Protein AF-A0A1I5R2D1-F1 (afdb_monomer)

Organism: NCBI:txid699431

InterPro domains:
  IPR055734 Domain of unknown function DUF7310 [PF23991] (8-85)

Sequence (153 aa):
MADSDDALERRIAAVERAVDGEAATDRTDPPVDSEDLESRIADLETRVDELDAALQAVRGFLGGVSAVNESVERRADAAVAAVDRLERRLDEDGAPVPTEAHDRVTQSTGDDGGGIETDGGAGDSDGGSPIADPSSNDDADDRQLRDRLRDLQ

Foldseek 3Di:
DVVVVVVVVVVVVVVVCVCVVVVVPPDPPPPPPVVVVVVVVVVVVVVVVVVVVVVVVVVVVVVVVVVVVVVVVVVVVVVVVVVVVVVVVCCVVPDPDPPPPPDDDDDDDDDDDDDDDDDDDDDDDDDDDDDDDDDDPPPPVVVVVVVVVVVVD

Secondary structure (DSSP, 8-state):
-HHHHHHHHHHHHHHHHHHHHHTTTSS------HHHHHHHHHHHHHHHHHHHHHHHHHHHHHHHHHHHHHHHHHHHHHHHHHHHHHHHHHHHHHSPP-------------------------------PPPPP----TTTHHHHHHHHHHTT-

pLDDT: mean 76.04, std 20.58, range [37.16, 98.81]

Solvent-accessible surface area (backbone atoms only — not comparable to full-atom values): 9811 Å² total; per-residue (Å²): 112,69,70,59,53,56,52,46,51,53,50,48,55,51,47,49,51,46,48,62,57,45,67,71,75,60,86,75,72,72,78,72,54,63,66,57,53,50,50,52,47,54,52,49,52,53,51,48,54,52,48,52,52,51,50,52,50,52,53,51,50,52,52,51,51,52,53,50,49,54,55,49,50,57,50,49,55,52,48,52,56,51,48,57,53,51,50,52,51,49,52,64,75,63,53,74,77,80,73,81,73,89,75,82,85,81,92,83,91,80,85,85,85,90,88,85,89,87,83,82,92,86,81,85,88,81,90,81,81,88,79,81,81,82,79,85,73,70,78,62,59,61,53,57,56,54,55,60,58,60,79,74,114

Structure (mmCIF, N/CA/C/O backbone):
data_AF-A0A1I5R2D1-F1
#
_entry.id   AF-A0A1I5R2D1-F1
#
loop_
_atom_site.group_PDB
_atom_site.id
_atom_site.type_symbol
_atom_site.label_atom_id
_atom_site.label_alt_id
_atom_site.label_comp_id
_atom_site.label_asym_id
_atom_site.label_entity_id
_atom_site.label_seq_id
_atom_site.pdbx_PDB_ins_code
_atom_site.Cartn_x
_atom_site.Cartn_y
_atom_site.Cartn_z
_atom_site.occupancy
_atom_site.B_iso_or_equiv
_atom_site.auth_seq_id
_atom_site.auth_comp_id
_atom_site.auth_asym_id
_atom_site.auth_atom_id
_atom_site.pdbx_PDB_model_num
ATOM 1 N N . MET A 1 1 ? -31.923 -36.209 69.284 1.00 59.84 1 MET A N 1
ATOM 2 C CA . MET A 1 1 ? -32.346 -35.326 68.177 1.00 59.84 1 MET A CA 1
ATOM 3 C C . MET A 1 1 ? -31.754 -33.933 68.352 1.00 59.84 1 MET A C 1
ATOM 5 O O . MET A 1 1 ? -31.017 -33.550 67.466 1.00 59.84 1 MET A O 1
ATOM 9 N N . ALA A 1 2 ? -31.910 -33.270 69.509 1.00 64.56 2 ALA A N 1
ATOM 10 C CA . ALA A 1 2 ? -31.315 -31.947 69.776 1.00 64.56 2 ALA A CA 1
ATOM 11 C C . ALA A 1 2 ? -29.783 -31.843 69.555 1.00 64.56 2 ALA A C 1
ATOM 13 O O . ALA A 1 2 ? -29.329 -30.909 68.913 1.00 64.56 2 ALA A O 1
ATOM 14 N N . ASP A 1 3 ? -28.987 -32.836 69.979 1.00 73.75 3 ASP A N 1
ATOM 15 C CA . ASP A 1 3 ? -27.520 -32.815 69.776 1.00 73.75 3 ASP A CA 1
ATOM 16 C C . ASP A 1 3 ? -27.081 -32.832 68.299 1.00 73.75 3 ASP A C 1
ATOM 18 O O . ASP A 1 3 ? -25.999 -32.349 67.960 1.00 73.75 3 ASP A O 1
ATOM 22 N N . SER A 1 4 ? -27.894 -33.414 67.411 1.00 79.94 4 SER A N 1
ATOM 23 C CA . SER A 1 4 ? -27.600 -33.448 65.974 1.00 79.94 4 SER A CA 1
ATOM 24 C C . SER A 1 4 ? -27.925 -32.120 65.300 1.00 79.94 4 SER A C 1
ATOM 26 O O . SER A 1 4 ? -27.180 -31.719 64.407 1.00 79.94 4 SER A O 1
ATOM 28 N N . ASP A 1 5 ? -28.973 -31.433 65.757 1.00 87.06 5 ASP A N 1
ATOM 29 C CA . ASP A 1 5 ? -29.350 -30.109 65.259 1.00 87.06 5 ASP A CA 1
ATOM 30 C C . ASP A 1 5 ? -28.321 -29.059 65.700 1.00 87.06 5 ASP A C 1
ATOM 32 O O . ASP A 1 5 ? -27.788 -28.343 64.856 1.00 87.06 5 ASP A O 1
ATOM 36 N N . ASP A 1 6 ? -27.891 -29.085 66.967 1.00 89.06 6 ASP A N 1
ATOM 37 C CA . ASP A 1 6 ? -26.808 -28.225 67.470 1.00 89.06 6 ASP A CA 1
ATOM 38 C C . ASP A 1 6 ? -25.479 -28.467 66.729 1.00 89.06 6 ASP A C 1
ATOM 40 O O . ASP A 1 6 ? -24.679 -27.556 66.498 1.00 89.06 6 ASP A O 1
ATOM 44 N N . ALA A 1 7 ? -25.187 -29.721 66.366 1.00 89.44 7 ALA A N 1
ATOM 45 C CA . ALA A 1 7 ? -23.996 -30.055 65.588 1.00 89.44 7 ALA A CA 1
ATOM 46 C C . ALA A 1 7 ? -24.090 -29.567 64.135 1.00 89.44 7 ALA A C 1
ATOM 48 O O . ALA A 1 7 ? -23.068 -29.181 63.556 1.00 89.44 7 ALA A O 1
ATOM 49 N N . LEU A 1 8 ? -25.292 -29.576 63.558 1.00 89.62 8 LEU A N 1
ATOM 50 C CA . LEU A 1 8 ? -25.553 -29.067 62.219 1.00 89.62 8 LEU A CA 1
ATOM 51 C C . LEU A 1 8 ? -25.464 -27.539 62.186 1.00 89.62 8 LEU A C 1
ATOM 53 O O . LEU A 1 8 ? -24.758 -27.014 61.330 1.00 89.62 8 LEU A O 1
ATOM 57 N N . GLU A 1 9 ? -26.060 -26.840 63.151 1.00 93.75 9 GLU A N 1
ATOM 58 C CA . GLU A 1 9 ? -25.956 -25.380 63.290 1.00 93.75 9 GLU A CA 1
ATOM 59 C C . GLU A 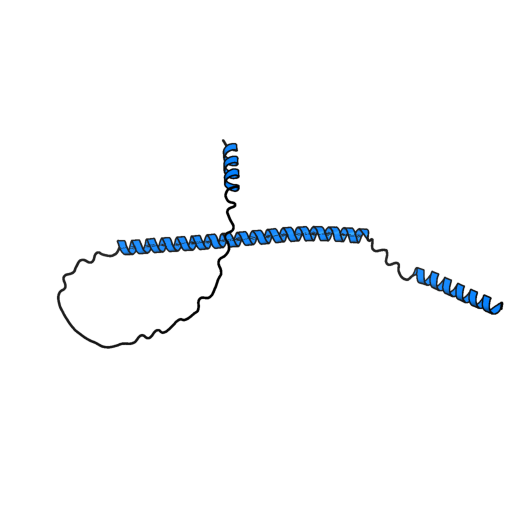1 9 ? -24.506 -24.926 63.450 1.00 93.75 9 GLU A C 1
ATOM 61 O O . GLU A 1 9 ? -24.067 -24.000 62.772 1.00 93.75 9 GLU A O 1
ATOM 66 N N . ARG A 1 10 ? -23.707 -25.637 64.256 1.00 91.12 10 ARG A N 1
ATOM 67 C CA . ARG A 1 10 ? -22.267 -25.353 64.371 1.00 91.12 10 ARG A CA 1
ATOM 68 C C . ARG A 1 10 ? -21.518 -25.543 63.053 1.00 91.12 10 ARG A C 1
ATOM 70 O O . ARG A 1 10 ? -20.601 -24.774 62.768 1.00 91.12 10 ARG A O 1
ATOM 77 N N . ARG A 1 11 ? -21.875 -26.552 62.249 1.00 92.00 11 ARG A N 1
ATOM 78 C CA . ARG A 1 11 ? -21.267 -26.752 60.921 1.00 92.00 11 ARG A CA 1
ATOM 79 C C . ARG A 1 11 ? -21.719 -25.689 59.931 1.00 92.00 11 ARG A C 1
ATOM 81 O O . ARG A 1 11 ? -20.872 -25.215 59.186 1.00 92.00 11 ARG A O 1
ATOM 88 N N . ILE A 1 12 ? -22.992 -25.304 59.935 1.00 91.88 12 ILE A N 1
ATOM 89 C CA . ILE A 1 12 ? -23.514 -24.249 59.059 1.00 91.88 12 ILE A CA 1
ATOM 90 C C . ILE A 1 12 ? -22.862 -22.914 59.414 1.00 91.88 12 ILE A C 1
ATOM 92 O O . ILE A 1 12 ? -22.286 -22.304 58.529 1.00 91.88 12 ILE A O 1
ATOM 96 N N . ALA A 1 13 ? -22.789 -22.535 60.691 1.00 90.56 13 ALA A N 1
ATOM 97 C CA . ALA A 1 13 ? -22.107 -21.309 61.116 1.00 90.56 13 ALA A CA 1
ATOM 98 C C . ALA A 1 13 ? -20.605 -21.306 60.765 1.00 90.56 13 ALA A C 1
ATOM 100 O O . ALA A 1 13 ? -20.032 -20.266 60.440 1.00 90.56 13 ALA A O 1
ATOM 101 N N . ALA A 1 14 ? -19.943 -22.468 60.818 1.00 89.81 14 ALA A N 1
ATOM 102 C CA . ALA A 1 14 ? -18.554 -22.604 60.382 1.00 89.81 14 ALA A CA 1
ATOM 103 C C . ALA A 1 14 ? -18.410 -22.482 58.856 1.00 89.81 14 ALA A C 1
ATOM 105 O O . ALA A 1 14 ? -17.443 -21.885 58.391 1.00 89.81 14 ALA A O 1
ATOM 106 N N . VAL A 1 15 ? -19.365 -23.019 58.091 1.00 86.44 15 VAL A N 1
ATOM 107 C CA . VAL A 1 15 ? -19.416 -22.894 56.629 1.00 86.44 15 VAL A CA 1
ATOM 108 C C . VAL A 1 15 ? -19.760 -21.468 56.216 1.00 86.44 15 VAL A C 1
ATOM 110 O O . VAL A 1 15 ? -19.088 -20.950 55.343 1.00 86.44 15 VAL A O 1
ATOM 113 N N . GLU A 1 16 ? -20.715 -20.800 56.855 1.00 87.62 16 GLU A N 1
ATOM 114 C CA . GLU A 1 16 ? -21.050 -19.392 56.613 1.00 87.62 16 GLU A CA 1
ATOM 115 C C . GLU A 1 16 ? -19.856 -18.495 56.921 1.00 87.62 16 GLU A C 1
ATOM 117 O O . GLU A 1 16 ? -19.486 -17.674 56.098 1.00 87.62 16 GLU A O 1
ATOM 122 N N . ARG A 1 17 ? -19.149 -18.728 58.032 1.00 81.75 17 ARG A N 1
ATOM 123 C CA . ARG A 1 17 ? -17.917 -17.989 58.339 1.00 81.75 17 ARG A CA 1
ATOM 124 C C . ARG A 1 17 ? -16.785 -18.276 57.355 1.00 81.75 17 ARG A C 1
ATOM 126 O O . ARG A 1 17 ? -15.980 -17.389 57.093 1.00 81.75 17 ARG A O 1
ATOM 133 N N . ALA A 1 18 ? -16.692 -19.506 56.854 1.00 83.94 18 ALA A N 1
ATOM 134 C CA . ALA A 1 18 ? -15.722 -19.863 55.830 1.00 83.94 18 ALA A CA 1
ATOM 135 C C . ALA A 1 18 ? -16.099 -19.242 54.481 1.00 83.94 18 ALA A C 1
ATOM 137 O O . ALA A 1 18 ? -15.228 -18.722 53.810 1.00 83.94 18 ALA A O 1
ATOM 138 N N . VAL A 1 19 ? -17.377 -19.218 54.106 1.00 80.19 19 VAL A N 1
ATOM 139 C CA . VAL A 1 19 ? -17.859 -18.612 52.860 1.00 80.19 19 VAL A CA 1
ATOM 140 C C . VAL A 1 19 ? -17.759 -17.092 52.928 1.00 80.19 19 VAL A C 1
ATOM 142 O O . VAL A 1 19 ? -17.211 -16.507 52.008 1.00 80.19 19 VAL A O 1
ATOM 145 N N . ASP A 1 20 ? -18.170 -16.452 54.020 1.00 75.81 20 ASP A N 1
ATOM 146 C CA . ASP A 1 20 ? -18.031 -15.004 54.223 1.00 75.81 20 ASP A CA 1
ATOM 147 C C . ASP A 1 20 ? -16.560 -14.580 54.389 1.00 75.81 20 ASP A C 1
ATOM 149 O O . ASP A 1 20 ? -16.185 -13.467 54.024 1.00 75.81 20 ASP A O 1
ATOM 153 N N . GLY A 1 21 ? -15.713 -15.459 54.937 1.00 62.56 21 GLY A N 1
ATOM 154 C CA . GLY A 1 21 ? -14.277 -15.229 55.110 1.00 62.56 21 GLY A CA 1
ATOM 155 C C . GLY A 1 21 ? -13.446 -15.474 53.846 1.00 62.56 21 GLY A C 1
ATOM 156 O O . GLY A 1 21 ? -12.480 -14.755 53.619 1.00 62.56 21 GLY A O 1
ATOM 157 N N . GLU A 1 22 ? -13.827 -16.449 53.017 1.00 55.84 22 GLU A N 1
ATOM 158 C CA . GLU A 1 22 ? -13.150 -16.822 51.764 1.00 55.84 22 GLU A CA 1
ATOM 159 C C . GLU A 1 22 ? -13.674 -15.993 50.577 1.00 55.84 22 GLU A C 1
ATOM 161 O O . GLU A 1 22 ? -12.889 -15.562 49.733 1.00 55.84 22 GLU A O 1
ATOM 166 N N . ALA A 1 23 ? -14.974 -15.661 50.542 1.00 53.84 23 ALA A N 1
ATOM 167 C CA . ALA A 1 23 ? -15.551 -14.762 49.534 1.00 53.84 23 ALA A CA 1
ATOM 168 C C . ALA A 1 23 ? -15.054 -13.313 49.670 1.00 53.84 23 ALA A C 1
ATOM 170 O O . ALA A 1 23 ? -15.208 -12.524 48.741 1.00 53.84 23 ALA A O 1
ATOM 171 N N . ALA A 1 24 ? -14.438 -12.960 50.803 1.00 54.84 24 ALA A N 1
ATOM 172 C CA . ALA A 1 24 ? -13.794 -11.666 50.985 1.00 54.84 24 ALA A CA 1
ATOM 173 C C . ALA A 1 24 ? -12.383 -11.595 50.369 1.00 54.84 24 ALA A C 1
ATOM 175 O O . ALA A 1 24 ? -11.872 -10.488 50.194 1.00 54.84 24 ALA A O 1
ATOM 176 N N . THR A 1 25 ? -11.735 -12.727 50.053 1.00 57.38 25 THR A N 1
ATOM 177 C CA . THR A 1 25 ? -10.307 -12.732 49.677 1.00 57.38 25 THR A CA 1
ATOM 178 C C . THR A 1 25 ? -9.931 -13.500 48.414 1.00 57.38 25 THR A C 1
ATOM 180 O O . THR A 1 25 ? -8.782 -13.377 47.996 1.00 57.38 25 THR A O 1
ATOM 183 N N . ASP A 1 26 ? -10.841 -14.220 47.755 1.00 55.88 26 ASP A N 1
ATOM 184 C CA . ASP A 1 26 ? -10.546 -14.841 46.456 1.00 55.88 26 ASP A CA 1
ATOM 185 C C . ASP A 1 26 ? -11.575 -14.430 45.393 1.00 55.88 26 ASP A C 1
ATOM 187 O O . ASP A 1 26 ? -12.768 -14.700 45.522 1.00 55.88 26 ASP A O 1
ATOM 191 N N . ARG A 1 27 ? -11.085 -13.815 44.306 1.00 53.75 27 ARG A N 1
ATOM 192 C CA . ARG A 1 27 ? -11.820 -13.464 43.070 1.00 53.75 27 ARG A CA 1
ATOM 193 C C . ARG A 1 27 ? -12.568 -12.128 43.026 1.00 53.75 27 ARG A C 1
ATOM 195 O O . ARG A 1 27 ? -13.652 -12.034 42.463 1.00 53.75 27 ARG A O 1
ATOM 202 N N . THR A 1 28 ? -11.934 -11.061 43.494 1.00 56.16 28 THR A N 1
ATOM 203 C CA . THR A 1 28 ? -12.135 -9.754 42.848 1.00 56.16 28 THR A CA 1
ATOM 204 C C . THR A 1 28 ? -10.773 -9.239 42.402 1.00 56.16 28 THR A C 1
ATOM 206 O O . THR A 1 28 ? -10.231 -8.296 42.967 1.00 56.16 28 THR A O 1
ATOM 209 N N . ASP A 1 29 ? -10.194 -9.883 41.382 1.00 58.53 29 ASP A N 1
ATOM 210 C CA . ASP A 1 29 ? -9.464 -9.062 40.410 1.00 58.53 29 ASP A CA 1
ATOM 211 C C . ASP A 1 29 ? -10.486 -7.978 40.022 1.00 58.53 29 ASP A C 1
ATOM 213 O O . ASP A 1 29 ? -11.638 -8.359 39.749 1.00 58.53 29 ASP A O 1
ATOM 217 N N . PRO A 1 30 ? -10.190 -6.668 40.164 1.00 60.38 30 PRO A N 1
ATOM 218 C CA . PRO A 1 30 ? -11.137 -5.639 39.749 1.00 60.38 30 PRO A CA 1
ATOM 219 C C . PRO A 1 30 ? -11.667 -6.043 38.374 1.00 60.38 30 PRO A C 1
ATOM 221 O O . PRO A 1 30 ? -10.859 -6.520 37.572 1.00 60.38 30 PRO A O 1
ATOM 224 N N . PRO A 1 31 ? -12.990 -5.967 38.120 1.00 64.19 31 PRO A N 1
ATOM 225 C CA . PRO A 1 31 ? -13.511 -6.310 36.807 1.00 64.19 31 PRO A CA 1
ATOM 226 C C . PRO A 1 31 ? -12.678 -5.508 35.822 1.00 64.19 31 PRO A C 1
ATOM 228 O O . PRO A 1 31 ? -12.693 -4.282 35.879 1.00 64.19 31 PRO A O 1
ATOM 231 N N . VAL A 1 32 ? -11.839 -6.192 35.038 1.00 66.81 32 VAL A N 1
ATOM 232 C CA . VAL A 1 32 ? -11.035 -5.519 34.027 1.00 66.81 32 VAL A CA 1
ATOM 233 C C . VAL A 1 32 ? -12.072 -4.808 33.186 1.00 66.81 32 VAL A C 1
ATOM 235 O O . VAL A 1 32 ? -12.960 -5.492 32.673 1.00 66.81 32 VAL A O 1
ATOM 238 N N . ASP A 1 33 ? -12.047 -3.474 33.184 1.00 83.06 33 ASP A N 1
ATOM 239 C CA . ASP A 1 33 ? -13.126 -2.676 32.616 1.00 83.06 33 ASP A CA 1
ATOM 240 C C . ASP A 1 33 ? -13.300 -3.130 31.167 1.00 83.06 33 ASP A C 1
ATOM 242 O O . ASP A 1 33 ? -12.457 -2.869 30.307 1.00 83.06 33 ASP A O 1
ATOM 246 N N . SER A 1 34 ? -14.349 -3.913 30.905 1.00 86.56 34 SER A N 1
ATOM 247 C CA . SER A 1 34 ?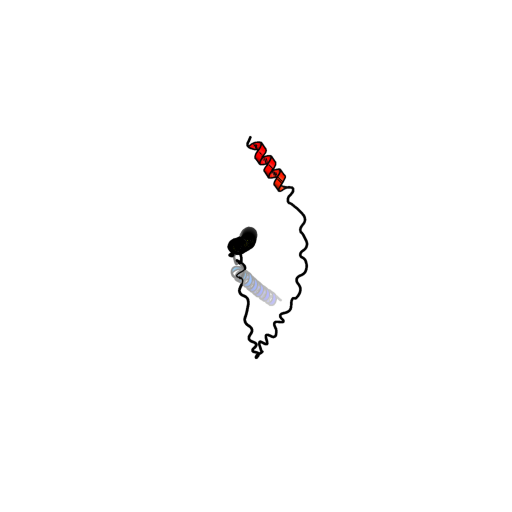 -14.549 -4.551 29.602 1.00 86.56 34 SER A CA 1
ATOM 248 C C . SER A 1 34 ? -14.673 -3.494 28.510 1.00 86.56 34 SER A C 1
ATOM 250 O O . SER A 1 34 ? -14.224 -3.706 27.392 1.00 86.56 34 SER A O 1
ATOM 252 N N . GLU A 1 35 ? -15.175 -2.320 28.889 1.00 88.56 35 GLU A N 1
ATOM 253 C CA . GLU A 1 35 ? -15.233 -1.110 28.077 1.00 88.56 35 GLU A CA 1
ATOM 254 C C . GLU A 1 35 ? -13.836 -0.556 27.721 1.00 88.56 35 GLU A C 1
ATOM 256 O O . GLU A 1 35 ? -13.626 -0.147 26.580 1.00 88.56 35 GLU A O 1
ATOM 261 N N . ASP A 1 36 ? -12.851 -0.581 28.634 1.00 91.81 36 ASP A N 1
ATOM 262 C CA . ASP A 1 36 ? -11.459 -0.183 28.332 1.00 91.81 36 ASP A CA 1
ATOM 263 C C . ASP A 1 36 ? -10.804 -1.175 27.364 1.00 91.81 36 ASP A C 1
ATOM 265 O O . ASP A 1 36 ? -10.135 -0.786 26.406 1.00 91.81 36 ASP A O 1
ATOM 269 N N . LEU A 1 37 ? -11.043 -2.472 27.570 1.00 93.69 37 LEU A N 1
ATOM 270 C CA . LEU A 1 37 ? -10.583 -3.525 26.664 1.00 93.69 37 LEU A CA 1
ATOM 271 C C . LEU A 1 37 ? -11.189 -3.385 25.266 1.00 93.69 37 LEU A C 1
ATOM 273 O O . LEU A 1 37 ? -10.449 -3.439 24.285 1.00 93.69 37 LEU A O 1
ATOM 277 N N . GLU A 1 38 ? -12.500 -3.176 25.167 1.00 94.31 38 GLU A N 1
ATOM 278 C CA . GLU A 1 38 ? -13.198 -2.954 23.897 1.00 94.31 38 GLU A CA 1
ATOM 279 C C . GLU A 1 38 ? -12.690 -1.691 23.195 1.00 94.31 38 GLU A C 1
ATOM 281 O O . GLU A 1 38 ? -12.376 -1.740 22.006 1.00 94.31 38 GLU A O 1
ATOM 286 N N . SER A 1 39 ? -12.506 -0.593 23.935 1.00 96.19 39 SER A N 1
ATOM 287 C CA . SER A 1 39 ? -11.923 0.646 23.405 1.00 96.19 39 SER A CA 1
ATOM 288 C C . SER A 1 39 ? -10.514 0.415 22.854 1.00 96.19 39 SER A C 1
ATOM 290 O O . SER A 1 39 ? -10.190 0.852 21.751 1.00 96.19 39 SER A O 1
ATOM 292 N N . ARG A 1 40 ? -9.666 -0.310 23.590 1.00 96.69 40 ARG A N 1
ATOM 293 C CA . ARG A 1 40 ? -8.299 -0.623 23.152 1.00 96.69 40 ARG A CA 1
ATOM 294 C C . ARG A 1 40 ? -8.270 -1.553 21.944 1.00 96.69 40 ARG A C 1
ATOM 296 O O . ARG A 1 40 ? -7.370 -1.422 21.118 1.00 96.69 40 ARG A O 1
ATOM 303 N N . ILE A 1 41 ? -9.209 -2.491 21.845 1.00 97.94 41 ILE A N 1
ATOM 304 C CA . ILE A 1 41 ? -9.341 -3.365 20.675 1.00 97.94 41 ILE A CA 1
ATOM 305 C C . ILE A 1 41 ? -9.752 -2.536 19.458 1.00 97.94 41 ILE A C 1
ATOM 307 O O . ILE A 1 41 ? -9.068 -2.618 18.444 1.00 97.94 41 ILE A O 1
ATOM 311 N N . ALA A 1 42 ? -10.764 -1.675 19.576 1.00 97.62 42 ALA A N 1
ATOM 312 C CA . ALA A 1 42 ? -11.201 -0.805 18.482 1.00 97.62 42 ALA A CA 1
ATOM 313 C C . ALA A 1 42 ? -10.082 0.143 17.998 1.00 97.62 42 ALA A C 1
ATOM 315 O O . ALA A 1 42 ? -9.886 0.336 16.793 1.00 97.62 42 ALA A O 1
ATOM 316 N N . ASP A 1 43 ? -9.291 0.689 18.927 1.00 98.31 43 ASP A N 1
ATOM 317 C CA . ASP A 1 43 ? -8.109 1.495 18.602 1.00 98.31 43 ASP A CA 1
ATOM 318 C C . ASP A 1 43 ? -7.040 0.680 17.858 1.00 98.31 43 ASP A C 1
ATOM 320 O O . ASP A 1 43 ? -6.396 1.181 16.932 1.00 98.31 43 ASP A O 1
ATOM 324 N N . LEU A 1 44 ? -6.814 -0.574 18.266 1.00 98.38 44 LEU A N 1
ATOM 325 C CA . LEU A 1 44 ? -5.857 -1.465 17.611 1.00 98.38 44 LEU A CA 1
ATOM 326 C C . LEU A 1 44 ? -6.333 -1.886 16.220 1.00 98.38 44 LEU A C 1
ATOM 328 O O . LEU A 1 44 ? -5.521 -1.869 15.300 1.00 98.38 44 LEU A O 1
ATOM 332 N N . GLU A 1 45 ? -7.614 -2.209 16.052 1.00 98.50 45 GLU A N 1
ATOM 333 C CA . GLU A 1 45 ? -8.223 -2.518 14.752 1.00 98.50 45 GLU A CA 1
ATOM 334 C C . GLU A 1 45 ? -8.057 -1.339 13.789 1.00 98.50 45 GLU A C 1
ATOM 336 O O . GLU A 1 45 ? -7.525 -1.507 12.694 1.00 98.50 45 GLU A O 1
ATOM 341 N N . THR A 1 46 ? -8.356 -0.122 14.250 1.00 98.62 46 THR A N 1
ATOM 342 C CA . THR A 1 46 ? -8.159 1.103 13.457 1.00 98.62 46 THR A CA 1
ATOM 343 C C . THR A 1 46 ? -6.697 1.283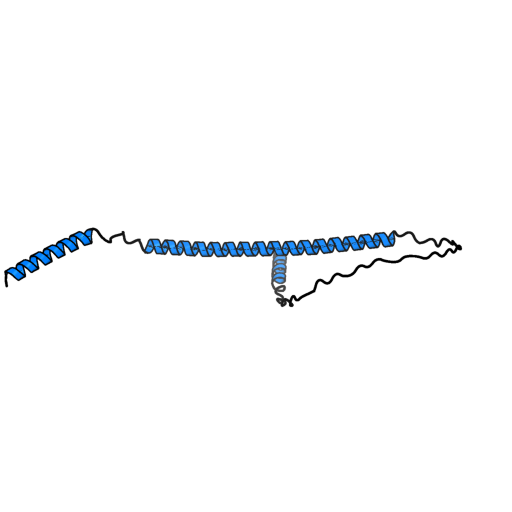 13.030 1.00 98.62 46 THR A C 1
ATOM 345 O O . THR A 1 46 ? -6.415 1.638 11.886 1.00 98.62 46 THR A O 1
ATOM 348 N N . ARG A 1 47 ? -5.739 1.028 13.932 1.00 98.38 47 ARG A N 1
ATOM 349 C CA . ARG A 1 47 ? -4.303 1.123 13.607 1.00 98.38 47 ARG A CA 1
ATOM 350 C C . ARG A 1 47 ? -3.848 0.039 12.638 1.00 98.38 47 ARG A C 1
ATOM 352 O O . ARG A 1 47 ? -2.955 0.296 11.836 1.00 98.38 47 ARG A O 1
ATOM 359 N N . VAL A 1 48 ? -4.410 -1.163 12.730 1.00 98.81 48 VAL A N 1
ATOM 360 C CA . VAL A 1 48 ? -4.121 -2.247 11.783 1.00 98.81 48 VAL A CA 1
ATOM 361 C C . VAL A 1 48 ? -4.632 -1.871 10.396 1.00 98.81 48 VAL A C 1
ATOM 363 O O . VAL A 1 48 ? -3.861 -1.956 9.445 1.00 98.81 48 VAL A O 1
ATOM 366 N N . ASP A 1 49 ? -5.853 -1.346 10.293 1.00 98.69 49 ASP A N 1
ATOM 367 C CA . ASP A 1 49 ? -6.407 -0.873 9.021 1.00 98.69 49 ASP A CA 1
ATOM 368 C C . ASP A 1 49 ? -5.552 0.250 8.403 1.00 98.69 49 ASP A C 1
ATOM 370 O O . ASP A 1 49 ? -5.279 0.256 7.198 1.00 98.69 49 ASP A O 1
ATOM 374 N N . GLU A 1 50 ? -5.071 1.189 9.224 1.00 98.62 50 GLU A N 1
ATOM 375 C CA . GLU A 1 50 ? -4.160 2.250 8.780 1.00 98.62 50 GLU A CA 1
ATOM 376 C C . GLU A 1 50 ? -2.811 1.688 8.297 1.00 98.62 50 GLU A C 1
ATOM 378 O O . GLU A 1 50 ? -2.289 2.115 7.261 1.00 98.62 50 GLU A O 1
ATOM 383 N N . LEU A 1 51 ? -2.252 0.706 9.012 1.00 98.69 51 LEU A N 1
ATOM 384 C CA . LEU A 1 51 ? -1.010 0.039 8.621 1.00 98.69 51 LEU A CA 1
ATOM 385 C C . LEU A 1 51 ? -1.173 -0.743 7.317 1.00 98.69 51 LEU A C 1
ATOM 387 O O . LEU A 1 51 ? -0.294 -0.655 6.459 1.00 98.69 51 LEU A O 1
ATOM 391 N N . ASP A 1 52 ? -2.283 -1.448 7.124 1.00 98.75 52 ASP A N 1
ATOM 392 C CA . ASP A 1 52 ? -2.566 -2.178 5.887 1.00 98.75 52 ASP A CA 1
ATOM 393 C C . ASP A 1 52 ? -2.706 -1.221 4.698 1.00 98.75 52 ASP A C 1
ATOM 395 O O . ASP A 1 52 ? -2.135 -1.460 3.625 1.00 98.75 52 ASP A O 1
ATOM 399 N N . ALA A 1 53 ? -3.375 -0.082 4.895 1.00 98.75 53 ALA A N 1
ATOM 400 C CA . ALA A 1 53 ? -3.444 0.973 3.890 1.00 98.75 53 ALA A CA 1
ATOM 401 C C . ALA A 1 53 ? -2.051 1.541 3.558 1.00 98.75 53 ALA A C 1
ATOM 403 O O . ALA A 1 53 ? -1.704 1.701 2.381 1.00 98.75 53 ALA A O 1
ATOM 404 N N . ALA A 1 54 ? -1.221 1.800 4.573 1.00 98.62 54 ALA A N 1
ATOM 405 C CA . ALA A 1 54 ? 0.144 2.287 4.387 1.00 98.62 54 ALA A CA 1
ATOM 406 C C . ALA A 1 54 ? 1.032 1.260 3.662 1.00 98.62 54 ALA A C 1
ATOM 408 O O . ALA A 1 54 ? 1.764 1.616 2.735 1.00 98.62 54 ALA A O 1
ATOM 409 N N . LEU A 1 55 ? 0.943 -0.023 4.020 1.00 98.56 55 LEU A N 1
ATOM 410 C CA . LEU A 1 55 ? 1.668 -1.105 3.352 1.00 98.56 55 LEU A CA 1
ATOM 411 C C . LEU A 1 55 ? 1.241 -1.250 1.892 1.00 98.56 55 LEU A C 1
ATOM 413 O O . LEU A 1 55 ? 2.094 -1.426 1.016 1.00 98.56 55 LEU A O 1
ATOM 417 N N . GLN A 1 56 ? -0.053 -1.114 1.602 1.00 98.62 56 GLN A N 1
ATOM 418 C CA . GLN A 1 56 ? -0.548 -1.149 0.232 1.00 98.62 56 GLN A CA 1
ATOM 419 C C . GLN A 1 56 ? -0.028 0.036 -0.593 1.00 98.62 56 GLN A C 1
ATOM 421 O O . GLN A 1 56 ? 0.355 -0.143 -1.754 1.00 98.62 56 GLN A O 1
ATOM 426 N N . ALA A 1 57 ? 0.068 1.223 0.008 1.00 98.75 57 ALA A N 1
ATOM 427 C CA . ALA A 1 57 ? 0.694 2.379 -0.628 1.00 98.75 57 ALA A CA 1
ATOM 428 C C . ALA A 1 57 ? 2.187 2.138 -0.916 1.00 98.75 57 ALA A C 1
ATOM 430 O O . ALA A 1 57 ? 2.651 2.416 -2.024 1.00 98.75 57 ALA A O 1
ATOM 431 N N . VAL A 1 58 ? 2.932 1.553 0.031 1.00 98.56 58 VAL A N 1
ATOM 432 C CA . VAL A 1 58 ? 4.347 1.183 -0.165 1.00 98.56 58 VAL A CA 1
ATOM 433 C C . VAL A 1 58 ? 4.500 0.153 -1.286 1.00 98.56 58 VAL A C 1
ATOM 435 O O . VAL A 1 58 ? 5.362 0.311 -2.152 1.00 98.56 58 VAL A O 1
ATOM 438 N N . ARG A 1 59 ? 3.645 -0.876 -1.328 1.00 97.88 59 ARG A N 1
ATOM 439 C CA . ARG A 1 59 ? 3.646 -1.877 -2.405 1.00 97.88 59 ARG A CA 1
ATOM 440 C C . ARG A 1 59 ? 3.377 -1.237 -3.767 1.00 97.88 59 ARG A C 1
ATOM 442 O O . ARG A 1 59 ? 4.066 -1.558 -4.734 1.00 97.88 59 ARG A O 1
ATOM 449 N N . GLY A 1 60 ? 2.412 -0.320 -3.837 1.00 98.50 60 GLY A N 1
ATOM 450 C CA . GLY A 1 60 ? 2.118 0.450 -5.047 1.00 98.50 60 GLY A CA 1
ATOM 451 C C . GLY A 1 60 ? 3.305 1.302 -5.500 1.00 98.50 60 GLY A C 1
ATOM 452 O O . GLY A 1 60 ? 3.671 1.273 -6.674 1.00 98.50 60 GLY A O 1
ATOM 453 N N . PHE A 1 61 ? 3.961 1.993 -4.566 1.00 98.44 61 PHE A N 1
ATOM 454 C CA . PHE A 1 61 ? 5.156 2.788 -4.850 1.00 98.44 61 PHE A CA 1
ATOM 455 C C . PHE A 1 61 ? 6.301 1.936 -5.412 1.00 98.44 61 PHE A C 1
ATOM 457 O O . PHE A 1 61 ? 6.873 2.289 -6.443 1.00 98.44 61 PHE A O 1
ATOM 464 N N . LEU A 1 62 ? 6.609 0.796 -4.785 1.00 98.56 62 LEU A N 1
ATOM 465 C CA . LEU A 1 62 ? 7.656 -0.111 -5.267 1.00 98.56 62 LEU A CA 1
ATOM 466 C C . LEU A 1 62 ? 7.332 -0.672 -6.657 1.00 98.56 62 LEU A C 1
ATOM 468 O O . LEU A 1 62 ? 8.219 -0.731 -7.505 1.00 98.56 62 LEU A O 1
ATOM 472 N N . GLY A 1 63 ? 6.063 -1.002 -6.922 1.00 98.44 63 GLY A N 1
ATOM 473 C CA . GLY A 1 63 ? 5.614 -1.374 -8.266 1.00 98.44 63 GLY A CA 1
ATOM 474 C C . GLY A 1 63 ? 5.860 -0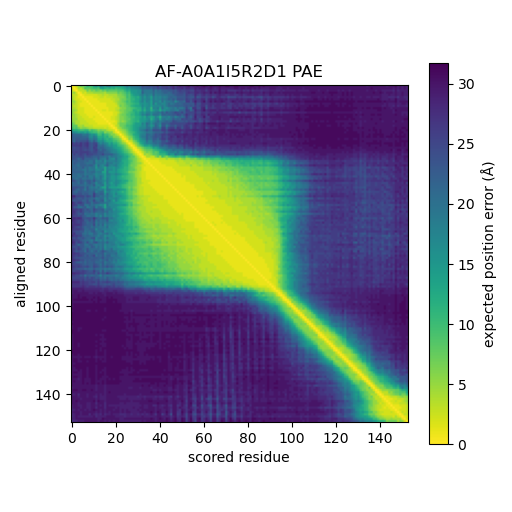.263 -9.293 1.00 98.44 63 GLY A C 1
ATOM 475 O O . GLY A 1 63 ? 6.366 -0.530 -10.383 1.00 98.44 63 GLY A O 1
ATOM 476 N N . GLY A 1 64 ? 5.586 0.992 -8.924 1.00 98.38 64 GLY A N 1
ATOM 477 C CA . GLY A 1 64 ? 5.898 2.160 -9.749 1.00 98.38 64 GLY A CA 1
ATOM 478 C C . GLY A 1 64 ? 7.396 2.312 -10.034 1.00 98.38 64 GLY A C 1
ATOM 479 O O . GLY A 1 64 ? 7.780 2.546 -11.179 1.00 98.38 64 GLY A O 1
ATOM 480 N N . VAL A 1 65 ? 8.257 2.122 -9.028 1.00 98.56 65 VAL A N 1
ATOM 481 C CA . VAL A 1 65 ? 9.721 2.173 -9.200 1.00 98.56 65 VAL A CA 1
ATOM 482 C C . VAL A 1 65 ? 10.209 1.078 -10.149 1.00 98.56 65 VAL A C 1
ATOM 484 O O . VAL A 1 65 ? 10.989 1.374 -11.054 1.00 98.56 65 VAL A O 1
ATOM 487 N N . SER A 1 66 ? 9.730 -0.161 -9.999 1.00 97.56 66 SER A N 1
ATOM 488 C CA . SER A 1 66 ? 10.083 -1.259 -10.908 1.00 97.56 66 SER A CA 1
ATOM 489 C C . SER A 1 66 ? 9.663 -0.970 -12.352 1.00 97.56 66 SER A C 1
ATOM 491 O O . SER A 1 66 ? 10.464 -1.169 -13.263 1.00 97.56 66 SER A O 1
ATOM 493 N N . ALA A 1 67 ? 8.460 -0.427 -12.567 1.00 98.50 67 ALA A N 1
ATOM 494 C CA . ALA A 1 67 ? 7.986 -0.052 -13.901 1.00 98.50 67 ALA A CA 1
ATOM 495 C C . ALA A 1 67 ? 8.838 1.062 -14.539 1.00 98.50 67 ALA A C 1
ATOM 497 O O . ALA A 1 67 ? 9.136 1.028 -15.736 1.00 98.50 67 ALA A O 1
ATOM 498 N N . VAL A 1 68 ? 9.265 2.049 -13.743 1.00 98.31 68 VAL A N 1
ATOM 499 C CA . VAL A 1 68 ? 10.184 3.098 -14.208 1.00 98.31 68 VAL A CA 1
ATOM 500 C C . VAL A 1 68 ? 11.544 2.508 -14.557 1.00 98.31 68 VAL A C 1
ATOM 502 O O . VAL A 1 68 ? 12.085 2.853 -15.606 1.00 98.31 68 VAL A O 1
ATOM 505 N N . ASN A 1 69 ? 12.082 1.617 -13.723 1.00 98.12 69 ASN A N 1
ATOM 506 C CA . ASN A 1 69 ? 13.365 0.972 -13.983 1.00 98.12 69 ASN A CA 1
ATOM 507 C C . ASN A 1 69 ? 13.342 0.205 -15.312 1.00 98.12 69 ASN A C 1
ATOM 509 O O . ASN A 1 69 ? 14.186 0.446 -16.168 1.00 98.12 69 ASN A O 1
ATOM 513 N N . GLU A 1 70 ? 12.308 -0.605 -15.541 1.00 98.56 70 GLU A N 1
ATOM 514 C CA . GLU A 1 70 ? 12.135 -1.326 -16.806 1.00 98.56 70 GLU A CA 1
ATOM 515 C C . GLU A 1 70 ? 12.000 -0.359 -17.999 1.00 98.56 70 GLU A C 1
ATOM 517 O O . GLU A 1 70 ? 12.565 -0.572 -19.072 1.00 98.56 70 GLU A O 1
ATOM 522 N N . SER A 1 71 ? 11.302 0.770 -17.823 1.00 98.44 71 SER A N 1
ATOM 523 C CA . SER A 1 71 ? 11.242 1.807 -18.859 1.00 98.44 71 SER A CA 1
ATOM 524 C C . SER A 1 71 ? 12.599 2.462 -19.135 1.00 98.44 71 SER A C 1
ATOM 526 O O . SER A 1 71 ? 12.826 2.893 -20.271 1.00 98.44 71 SER A O 1
ATOM 528 N N . VAL A 1 72 ? 13.451 2.625 -18.122 1.00 98.62 72 VAL A N 1
ATOM 529 C CA . VAL A 1 72 ? 14.798 3.186 -18.274 1.00 98.62 72 VAL A CA 1
ATOM 530 C C . VAL A 1 72 ? 15.695 2.192 -18.996 1.00 98.62 72 VAL A C 1
ATOM 532 O O . VAL A 1 72 ? 16.351 2.599 -19.950 1.00 98.62 72 VAL A O 1
ATOM 535 N N . GLU A 1 73 ? 15.660 0.915 -18.617 1.00 98.50 73 GLU A N 1
ATOM 536 C CA . GLU A 1 73 ? 16.400 -0.166 -19.282 1.00 98.50 73 GLU A CA 1
ATOM 537 C C . GLU A 1 73 ? 16.036 -0.239 -20.767 1.00 98.50 73 GLU A C 1
ATOM 539 O O . GLU A 1 73 ? 16.904 -0.045 -21.616 1.00 98.50 73 GLU A O 1
ATOM 544 N N . ARG A 1 74 ? 14.739 -0.321 -21.104 1.00 98.50 74 ARG A N 1
ATOM 545 C CA . ARG A 1 74 ? 14.293 -0.325 -22.511 1.00 98.50 74 ARG A CA 1
ATOM 546 C C . ARG A 1 74 ? 14.775 0.897 -23.297 1.00 98.50 74 ARG A C 1
ATOM 548 O O . ARG A 1 74 ? 15.094 0.795 -24.481 1.00 98.50 74 ARG A O 1
ATOM 555 N N . ARG A 1 75 ? 14.799 2.076 -22.666 1.00 98.00 75 ARG A N 1
ATOM 556 C CA . ARG A 1 75 ? 15.276 3.310 -23.312 1.00 98.00 75 ARG A CA 1
ATOM 557 C C . ARG A 1 75 ? 16.792 3.298 -23.491 1.00 98.00 75 ARG A C 1
ATOM 559 O O . ARG A 1 75 ? 17.265 3.763 -24.525 1.00 98.00 75 ARG A O 1
ATOM 566 N N . ALA A 1 76 ? 17.529 2.799 -22.505 1.00 98.56 76 ALA A N 1
ATOM 567 C CA . ALA A 1 76 ? 18.975 2.659 -22.569 1.00 98.56 76 ALA A CA 1
ATOM 568 C C . ALA A 1 76 ? 19.369 1.677 -23.678 1.00 98.56 76 ALA A C 1
ATOM 570 O O . ALA A 1 76 ? 20.168 2.040 -24.539 1.00 98.56 76 ALA A O 1
ATOM 571 N N . ASP A 1 77 ? 18.722 0.514 -23.745 1.00 98.56 77 ASP A N 1
ATOM 572 C CA . ASP A 1 77 ? 18.951 -0.486 -24.791 1.00 98.56 77 ASP A CA 1
ATOM 573 C C . ASP A 1 77 ? 18.667 0.080 -26.187 1.00 98.56 77 ASP A C 1
ATOM 575 O O . ASP A 1 77 ? 19.455 -0.089 -27.120 1.00 98.56 77 ASP A O 1
ATOM 579 N N . ALA A 1 78 ? 17.567 0.825 -26.336 1.00 98.44 78 ALA A N 1
ATOM 580 C CA . ALA A 1 78 ? 17.238 1.492 -27.592 1.00 98.44 78 ALA A CA 1
ATOM 581 C C . ALA A 1 78 ? 18.280 2.554 -27.983 1.00 98.44 78 ALA A C 1
ATOM 583 O O . ALA A 1 78 ? 18.605 2.687 -29.165 1.00 98.44 78 ALA A O 1
ATOM 584 N N . ALA A 1 79 ? 18.804 3.304 -27.010 1.00 98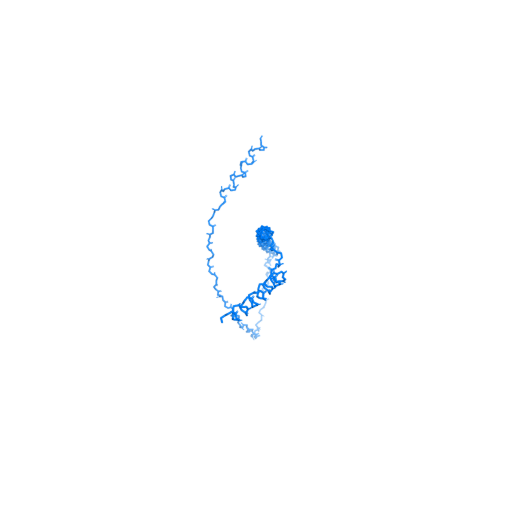.44 79 ALA A N 1
ATOM 585 C CA . ALA A 1 79 ? 19.840 4.302 -27.246 1.00 98.44 79 ALA A CA 1
ATOM 586 C C . ALA A 1 79 ? 21.159 3.649 -27.679 1.00 98.44 79 ALA A C 1
ATOM 588 O O . ALA A 1 79 ? 21.733 4.076 -28.679 1.00 98.44 79 ALA A O 1
ATOM 589 N N . VAL A 1 80 ? 21.591 2.585 -26.993 1.00 98.38 80 VAL A N 1
ATOM 590 C CA . VAL A 1 80 ? 22.782 1.804 -27.367 1.00 98.38 80 VAL A CA 1
ATOM 591 C C . VAL A 1 80 ? 22.628 1.257 -28.785 1.00 98.38 80 VAL A C 1
ATOM 593 O O . VAL A 1 80 ? 23.457 1.533 -29.646 1.00 98.38 80 VAL A O 1
ATOM 596 N N . ALA A 1 81 ? 21.500 0.614 -29.092 1.00 98.38 81 ALA A N 1
ATOM 597 C CA . ALA A 1 81 ? 21.249 0.079 -30.428 1.00 98.38 81 ALA A CA 1
ATOM 598 C C . ALA A 1 81 ? 21.206 1.161 -31.525 1.00 98.38 81 ALA A C 1
ATOM 600 O O . ALA A 1 81 ? 21.505 0.878 -32.689 1.00 98.38 81 ALA A O 1
ATOM 601 N N . ALA A 1 82 ? 20.787 2.387 -31.198 1.00 97.81 82 ALA A N 1
ATOM 602 C CA . ALA A 1 82 ? 20.807 3.509 -32.132 1.00 97.81 82 ALA A CA 1
ATOM 603 C C . ALA A 1 82 ? 22.234 4.016 -32.384 1.00 97.81 82 ALA A C 1
ATOM 605 O O . ALA A 1 82 ? 22.569 4.307 -33.535 1.00 97.81 82 ALA A O 1
ATOM 606 N N . VAL A 1 83 ? 23.066 4.077 -31.340 1.00 98.25 83 VAL A N 1
ATOM 607 C CA . VAL A 1 83 ? 24.490 4.422 -31.447 1.00 98.25 83 VAL A CA 1
ATOM 608 C C . VAL A 1 83 ? 25.229 3.370 -32.271 1.00 98.25 83 VAL A C 1
ATOM 610 O O . VAL A 1 83 ? 25.833 3.738 -33.272 1.00 98.25 83 VAL A O 1
ATOM 613 N N . ASP A 1 84 ? 25.055 2.077 -31.988 1.00 97.50 84 ASP A N 1
ATOM 614 C CA . ASP A 1 84 ? 25.689 0.992 -32.756 1.00 97.50 84 ASP A CA 1
ATOM 615 C C . ASP A 1 84 ? 25.330 1.031 -34.251 1.00 97.50 84 ASP A C 1
ATOM 617 O O . ASP A 1 84 ? 26.112 0.646 -35.121 1.00 97.50 84 ASP A O 1
ATOM 621 N N . ARG A 1 85 ? 24.101 1.449 -34.589 1.00 96.31 85 ARG A N 1
ATOM 622 C CA . ARG A 1 85 ? 23.692 1.647 -35.992 1.00 96.31 85 ARG A CA 1
ATOM 623 C C . ARG A 1 85 ? 24.372 2.858 -36.614 1.00 96.31 85 ARG A C 1
ATOM 625 O O . ARG A 1 85 ? 24.658 2.829 -37.807 1.00 96.31 85 ARG A O 1
ATOM 632 N N . LEU A 1 86 ? 24.553 3.931 -35.849 1.00 96.44 86 LEU A N 1
ATOM 633 C CA . LEU A 1 86 ? 25.220 5.138 -36.323 1.00 96.44 86 LEU A CA 1
ATOM 634 C C . LEU A 1 86 ? 26.714 4.889 -36.543 1.00 96.44 86 LEU A C 1
ATOM 636 O O . LEU A 1 86 ? 27.229 5.298 -37.578 1.00 96.44 86 LEU A O 1
ATOM 640 N N . GLU A 1 87 ? 27.371 4.186 -35.621 1.00 95.94 87 GLU A N 1
ATOM 641 C CA . GLU A 1 87 ? 28.781 3.801 -35.734 1.00 95.94 87 GLU A CA 1
ATOM 642 C C . GLU A 1 87 ? 29.012 2.908 -36.954 1.00 95.94 87 GLU A C 1
ATOM 644 O O . GLU A 1 87 ? 29.828 3.250 -37.803 1.00 95.94 87 GLU A O 1
ATOM 649 N N . ARG A 1 88 ? 28.199 1.857 -37.143 1.00 94.62 88 ARG A N 1
ATOM 650 C CA . ARG A 1 88 ? 28.293 1.006 -38.345 1.00 94.62 88 ARG A CA 1
ATOM 651 C C . ARG A 1 88 ? 28.114 1.779 -39.647 1.00 94.62 88 ARG A C 1
ATOM 653 O O . ARG A 1 88 ? 28.853 1.551 -40.594 1.00 94.62 88 ARG A O 1
ATOM 660 N N . ARG A 1 89 ? 27.158 2.711 -39.697 1.00 93.38 89 ARG A N 1
ATOM 661 C CA . ARG A 1 89 ? 26.969 3.577 -40.872 1.00 93.38 89 ARG A CA 1
ATOM 662 C C . ARG A 1 89 ? 28.180 4.474 -41.118 1.00 93.38 89 ARG A C 1
ATOM 664 O O . ARG A 1 89 ? 28.545 4.683 -42.265 1.00 93.38 89 ARG A O 1
ATOM 671 N N . LEU A 1 90 ? 28.794 5.002 -40.059 1.00 92.81 90 LEU A N 1
ATOM 672 C CA . LEU A 1 90 ? 29.992 5.828 -40.177 1.00 92.81 90 LEU A CA 1
ATOM 673 C C . LEU A 1 90 ? 31.197 5.015 -40.672 1.00 92.81 90 LEU A C 1
ATOM 675 O O . LEU A 1 90 ? 31.954 5.519 -41.497 1.00 92.81 90 LEU A O 1
ATOM 679 N N . ASP A 1 91 ? 31.354 3.773 -40.213 1.00 91.62 91 ASP A N 1
ATOM 680 C CA . ASP A 1 91 ? 32.403 2.863 -40.688 1.00 91.62 91 ASP A CA 1
ATOM 681 C C . ASP A 1 91 ? 32.195 2.469 -42.161 1.00 91.62 91 ASP A C 1
ATOM 683 O O . ASP A 1 91 ? 33.155 2.417 -42.932 1.00 91.62 91 ASP A O 1
ATOM 687 N N . GLU A 1 92 ? 30.944 2.240 -42.575 1.00 87.06 92 GLU A N 1
ATOM 688 C CA . GLU A 1 92 ? 30.571 1.978 -43.972 1.00 87.06 92 GLU A CA 1
ATOM 689 C C . GLU A 1 92 ? 30.842 3.195 -44.878 1.00 87.06 92 GLU A C 1
ATOM 691 O O . GLU A 1 92 ? 31.431 3.042 -45.949 1.00 87.06 92 GLU A O 1
ATOM 696 N N . ASP A 1 93 ? 30.474 4.403 -44.438 1.00 81.75 93 ASP A N 1
ATOM 697 C CA . ASP A 1 93 ? 30.699 5.656 -45.177 1.00 81.75 93 ASP A CA 1
ATOM 698 C C . ASP A 1 93 ? 32.183 6.094 -45.166 1.00 81.75 93 ASP A C 1
ATOM 700 O O . ASP A 1 93 ? 32.636 6.820 -46.056 1.00 81.75 93 ASP A O 1
ATOM 704 N N . GLY A 1 94 ? 32.950 5.667 -44.157 1.00 67.69 94 GLY A N 1
ATOM 705 C CA . GLY A 1 94 ? 34.377 5.953 -43.977 1.00 67.69 94 GLY A CA 1
ATOM 706 C C . GLY A 1 94 ? 35.322 4.928 -44.611 1.00 67.69 94 GLY A C 1
ATOM 707 O O . GLY A 1 94 ? 36.538 5.151 -44.622 1.00 67.69 94 GLY A O 1
ATOM 708 N N . ALA A 1 95 ? 34.802 3.821 -45.148 1.00 61.72 95 ALA A N 1
ATOM 709 C CA . ALA A 1 95 ? 35.613 2.807 -45.805 1.00 61.72 95 ALA A CA 1
ATOM 710 C C . ALA A 1 95 ? 36.298 3.397 -47.059 1.00 61.72 95 ALA A C 1
ATOM 712 O O . ALA A 1 95 ? 35.621 3.922 -47.949 1.00 61.72 95 ALA A O 1
ATOM 713 N N . PRO A 1 96 ? 37.639 3.325 -47.179 1.00 58.56 96 PRO A N 1
ATOM 714 C CA . PRO A 1 96 ? 38.321 3.793 -48.375 1.00 58.56 96 PRO A CA 1
ATOM 715 C C . PRO A 1 96 ? 37.846 2.969 -49.574 1.00 58.56 96 PRO A C 1
ATOM 717 O O . PRO A 1 96 ? 37.949 1.742 -49.570 1.00 58.56 96 PRO A O 1
ATOM 720 N N . VAL A 1 97 ? 37.339 3.653 -50.607 1.00 61.66 97 VAL A N 1
ATOM 721 C CA . VAL A 1 97 ? 37.032 3.051 -51.911 1.00 61.66 97 VAL A CA 1
ATOM 722 C C . VAL A 1 97 ? 38.242 2.208 -52.321 1.00 61.66 97 VAL A C 1
ATOM 724 O O . VAL A 1 97 ? 39.345 2.769 -52.379 1.00 61.66 97 VAL A O 1
ATOM 727 N N . PRO A 1 98 ? 38.093 0.895 -52.593 1.00 56.31 98 PRO A N 1
ATOM 728 C CA . PRO A 1 98 ? 39.190 0.107 -53.116 1.00 56.31 98 PRO A CA 1
ATOM 729 C C . PRO A 1 98 ? 39.532 0.716 -54.469 1.00 56.31 98 PRO A C 1
ATOM 731 O O . PRO A 1 98 ? 38.817 0.542 -55.454 1.00 56.31 98 PRO A O 1
ATOM 734 N N . THR A 1 99 ? 40.604 1.500 -54.513 1.00 56.06 99 THR A N 1
ATOM 735 C CA . THR A 1 99 ? 41.259 1.766 -55.781 1.00 56.06 99 THR A CA 1
ATOM 736 C C . THR A 1 99 ? 41.742 0.402 -56.232 1.00 56.06 99 THR A C 1
ATOM 738 O O . THR A 1 99 ? 42.565 -0.216 -55.560 1.00 56.06 99 THR A O 1
ATOM 741 N N . GLU A 1 100 ? 41.123 -0.119 -57.292 1.00 54.97 100 GLU A N 1
ATOM 742 C CA . GLU A 1 100 ? 41.530 -1.345 -57.966 1.00 54.97 100 GLU A CA 1
ATOM 743 C C . GLU A 1 100 ? 42.994 -1.181 -58.382 1.00 54.97 100 GLU A C 1
ATOM 745 O O . GLU A 1 100 ?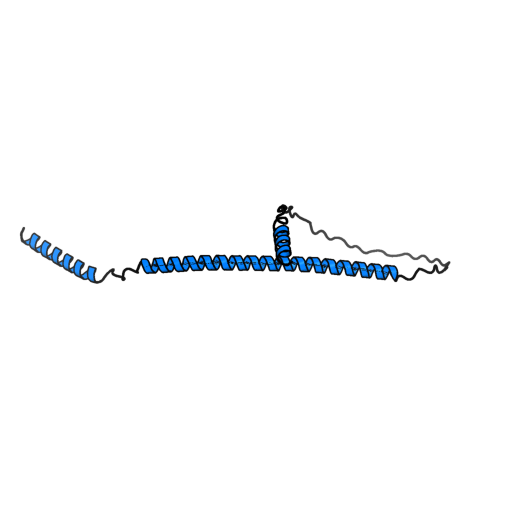 43.328 -0.698 -59.466 1.00 54.97 100 GLU A O 1
ATOM 750 N N . ALA A 1 101 ? 43.894 -1.534 -57.470 1.00 53.19 101 ALA A N 1
ATOM 751 C CA . ALA A 1 101 ? 45.291 -1.696 -57.761 1.00 53.19 101 ALA A CA 1
ATOM 752 C C . ALA A 1 101 ? 45.377 -2.937 -58.642 1.00 53.19 101 ALA A C 1
ATOM 754 O O . ALA A 1 101 ? 45.258 -4.074 -58.185 1.00 53.19 101 ALA A O 1
ATOM 755 N N . HIS A 1 102 ? 45.532 -2.683 -59.938 1.00 53.66 102 HIS A N 1
ATOM 756 C CA . HIS A 1 102 ? 46.132 -3.610 -60.875 1.00 53.66 102 HIS A CA 1
ATOM 757 C C . HIS A 1 102 ? 47.423 -4.167 -60.267 1.00 53.66 102 HIS A C 1
ATOM 759 O O . HIS A 1 102 ? 48.483 -3.568 -60.426 1.00 53.66 102 HIS A O 1
ATOM 765 N N . ASP A 1 103 ? 47.342 -5.327 -59.623 1.00 46.97 103 ASP A N 1
ATOM 766 C CA . ASP A 1 103 ? 48.513 -6.158 -59.395 1.00 46.97 103 ASP A CA 1
ATOM 767 C C . ASP A 1 103 ? 48.221 -7.583 -59.853 1.00 46.97 103 ASP A C 1
ATOM 769 O O . ASP A 1 103 ? 47.530 -8.389 -59.227 1.00 46.97 103 ASP A O 1
ATOM 773 N N . ARG A 1 104 ? 48.681 -7.833 -61.075 1.00 51.41 104 ARG A N 1
ATOM 774 C CA . ARG A 1 104 ? 48.735 -9.148 -61.691 1.00 51.41 104 ARG A CA 1
ATOM 775 C C . ARG A 1 104 ? 50.034 -9.810 -61.238 1.00 51.41 104 ARG A C 1
ATOM 777 O O . ARG A 1 104 ? 51.087 -9.237 -61.484 1.00 51.41 104 ARG A O 1
ATOM 784 N N . VAL A 1 105 ? 49.912 -11.089 -60.851 1.00 47.69 105 VAL A N 1
ATOM 785 C CA . VAL A 1 105 ? 50.958 -12.144 -60.843 1.00 47.69 105 VAL A CA 1
ATOM 786 C C . VAL A 1 105 ? 51.853 -12.074 -59.591 1.00 47.69 105 VAL A C 1
ATOM 788 O O . VAL A 1 105 ? 52.515 -11.081 -59.362 1.00 47.69 105 VAL A O 1
ATOM 791 N N . THR A 1 106 ? 51.887 -13.071 -58.697 1.00 45.75 106 THR A N 1
ATOM 792 C CA . THR A 1 106 ? 52.324 -14.464 -58.926 1.00 45.75 106 THR A CA 1
ATOM 793 C C . THR A 1 106 ? 51.704 -15.489 -57.963 1.00 45.75 106 THR A C 1
ATOM 795 O O . THR A 1 106 ? 51.540 -15.236 -56.774 1.00 45.75 106 THR A O 1
ATOM 798 N N . GLN A 1 107 ? 51.486 -16.696 -58.492 1.00 50.16 107 GLN A N 1
ATOM 799 C CA . GLN A 1 107 ? 51.297 -17.967 -57.782 1.00 50.16 107 GLN A CA 1
ATOM 800 C C . GLN A 1 107 ? 52.331 -18.213 -56.667 1.00 50.16 107 GLN A C 1
ATOM 802 O O . GLN A 1 107 ? 53.521 -18.021 -56.899 1.00 50.16 107 GLN A O 1
ATOM 807 N N . SER A 1 108 ? 51.905 -18.818 -55.554 1.00 45.34 108 SER A N 1
ATOM 808 C CA . SER A 1 108 ? 52.531 -20.053 -55.058 1.00 45.34 108 SER A CA 1
ATOM 809 C C . SER A 1 108 ? 51.615 -20.764 -54.061 1.00 45.34 108 SER A C 1
ATOM 811 O O . SER A 1 108 ? 51.154 -20.190 -53.083 1.00 45.34 108 SER A O 1
ATOM 813 N N . THR A 1 109 ? 51.366 -22.029 -54.362 1.00 50.69 109 THR A N 1
ATOM 814 C CA . THR A 1 109 ? 50.693 -23.062 -53.575 1.00 50.69 109 THR A CA 1
ATOM 815 C C . THR A 1 109 ? 51.495 -23.489 -52.340 1.00 50.69 109 THR A C 1
ATOM 817 O O . THR A 1 109 ? 52.722 -23.551 -52.403 1.00 50.69 109 THR A O 1
ATOM 820 N N . GLY A 1 110 ? 50.777 -23.861 -51.279 1.00 46.84 110 GLY A N 1
ATOM 821 C CA . GLY A 1 110 ? 51.237 -24.523 -50.049 1.00 46.84 110 GLY A CA 1
ATOM 822 C C . GLY A 1 110 ? 50.120 -24.350 -49.014 1.00 46.84 110 GLY A C 1
ATOM 823 O O . GLY A 1 110 ? 49.918 -23.240 -48.542 1.00 46.84 110 GLY A O 1
ATOM 824 N N . ASP A 1 111 ? 49.135 -25.239 -48.925 1.00 46.50 111 ASP A N 1
ATOM 825 C CA . ASP A 1 111 ? 49.184 -26.602 -48.372 1.00 46.50 111 ASP A CA 1
ATOM 826 C C . ASP A 1 111 ? 49.468 -26.637 -46.859 1.00 46.50 111 ASP A C 1
ATOM 828 O O . ASP A 1 111 ? 50.365 -25.957 -46.369 1.00 46.50 111 ASP A O 1
ATOM 832 N N . ASP A 1 112 ? 48.674 -27.471 -46.186 1.00 47.59 112 ASP A N 1
ATOM 833 C CA . ASP A 1 112 ? 48.748 -27.959 -44.802 1.00 47.59 112 ASP A CA 1
ATOM 834 C C . ASP A 1 112 ? 48.137 -27.189 -43.602 1.00 47.59 112 ASP A C 1
ATOM 836 O O . ASP A 1 112 ? 48.694 -26.239 -43.056 1.00 47.59 112 ASP A O 1
ATOM 840 N N . GLY A 1 113 ? 47.039 -27.790 -43.101 1.00 48.41 113 GLY A N 1
ATOM 841 C CA . GLY A 1 113 ? 46.709 -27.998 -41.676 1.00 48.41 113 GLY A CA 1
ATOM 842 C C . GLY A 1 113 ? 45.793 -26.949 -41.023 1.00 48.41 113 GLY A C 1
ATOM 843 O O . GLY A 1 113 ? 46.219 -25.834 -40.774 1.00 48.41 113 GLY A O 1
ATOM 844 N N . GLY A 1 114 ? 44.528 -27.177 -40.650 1.00 46.78 114 GLY A N 1
ATOM 845 C CA . GLY A 1 114 ? 43.824 -28.412 -40.305 1.00 46.78 114 GLY A CA 1
ATOM 846 C C . GLY A 1 114 ? 43.634 -28.529 -38.783 1.00 46.78 114 GLY A C 1
ATOM 847 O O . GLY A 1 114 ? 44.492 -29.096 -38.119 1.00 46.78 114 GLY A O 1
ATOM 848 N N . GLY A 1 115 ? 42.502 -28.035 -38.251 1.00 42.06 115 GLY A N 1
ATOM 849 C CA . GLY A 1 115 ? 41.951 -28.467 -36.954 1.00 42.06 115 GLY A CA 1
ATOM 850 C C . GLY A 1 115 ? 41.554 -27.362 -35.963 1.00 42.06 115 GLY A C 1
ATOM 851 O O . GLY A 1 115 ? 42.343 -27.005 -35.095 1.00 42.06 115 GLY A O 1
ATOM 852 N N . ILE A 1 116 ? 40.302 -26.892 -36.021 1.00 50.06 116 ILE A N 1
ATOM 853 C CA . ILE A 1 116 ? 39.606 -26.306 -34.862 1.00 50.06 116 ILE A CA 1
ATOM 854 C C . ILE A 1 116 ? 38.291 -27.070 -34.717 1.00 50.06 116 ILE A C 1
ATOM 856 O O . ILE A 1 116 ? 37.366 -26.873 -35.502 1.00 50.06 116 ILE A O 1
ATOM 860 N N . GLU A 1 117 ? 38.227 -27.967 -33.735 1.00 50.25 117 GLU A N 1
ATOM 861 C CA . GLU A 1 117 ? 36.971 -28.556 -33.280 1.00 50.25 117 GLU A CA 1
ATOM 862 C C . GLU A 1 117 ? 36.422 -27.686 -32.145 1.00 50.25 117 GLU A C 1
ATOM 864 O O . GLU A 1 117 ? 37.017 -27.586 -31.073 1.00 50.25 117 GLU A O 1
ATOM 869 N N . THR A 1 118 ? 35.292 -27.026 -32.399 1.00 54.56 118 THR A N 1
ATOM 870 C CA . THR A 1 118 ? 34.425 -26.452 -31.367 1.00 54.56 118 THR A CA 1
ATOM 871 C C . THR A 1 118 ? 33.083 -27.171 -31.432 1.00 54.56 118 THR A C 1
ATOM 873 O O . THR A 1 118 ? 32.295 -26.931 -32.344 1.00 54.56 118 THR A O 1
ATOM 876 N N . ASP A 1 119 ? 32.842 -28.044 -30.463 1.00 48.41 119 ASP A N 1
ATOM 877 C CA . ASP A 1 119 ? 31.572 -28.713 -30.173 1.00 48.41 119 ASP A CA 1
ATOM 878 C C . ASP A 1 119 ? 31.366 -28.585 -28.653 1.00 48.41 119 ASP A C 1
ATOM 880 O O . ASP A 1 119 ? 32.315 -28.770 -27.896 1.00 48.41 119 ASP A O 1
ATOM 884 N N . GLY A 1 120 ? 30.233 -28.200 -28.081 1.00 45.38 120 GLY A N 1
ATOM 885 C CA . GLY A 1 120 ? 28.929 -27.824 -28.598 1.00 45.38 120 GLY A CA 1
ATOM 886 C C . GLY A 1 120 ? 28.118 -27.337 -27.395 1.00 45.38 120 GLY A C 1
ATOM 887 O O . GLY A 1 120 ? 28.129 -27.957 -26.330 1.00 45.38 120 GLY A O 1
ATOM 888 N N . GLY A 1 121 ? 27.472 -26.180 -27.528 1.00 43.72 121 GLY A N 1
ATOM 889 C CA . GLY A 1 121 ? 26.557 -25.645 -26.525 1.00 43.72 121 GLY A CA 1
ATOM 890 C C . GLY A 1 121 ? 25.150 -26.177 -26.767 1.00 43.72 121 GLY A C 1
ATOM 891 O O . GLY A 1 121 ? 24.541 -25.855 -27.783 1.00 43.72 121 GLY A O 1
ATOM 892 N N . ALA A 1 122 ? 24.629 -26.955 -25.821 1.00 55.12 122 ALA A N 1
ATOM 893 C CA . ALA A 1 122 ? 23.218 -27.311 -25.737 1.00 55.12 122 ALA A CA 1
ATOM 894 C C . ALA A 1 122 ? 22.708 -26.921 -24.344 1.00 55.12 122 ALA A C 1
ATOM 896 O O . ALA A 1 122 ? 22.991 -27.590 -23.352 1.00 55.12 122 ALA A O 1
ATOM 897 N N . GLY A 1 123 ? 22.007 -25.790 -24.279 1.00 42.38 123 GLY A N 1
ATOM 898 C CA . GLY A 1 123 ? 21.306 -25.291 -23.101 1.00 42.38 123 GLY A CA 1
ATOM 899 C C . GLY A 1 123 ? 19.892 -24.921 -23.521 1.00 42.38 123 GLY A C 1
ATOM 900 O O . GLY A 1 123 ? 19.682 -23.918 -24.191 1.00 42.38 123 GLY A O 1
ATOM 901 N N . ASP A 1 124 ? 18.991 -25.829 -23.191 1.00 41.78 124 ASP A N 1
ATOM 902 C CA . ASP A 1 124 ? 17.591 -25.960 -23.564 1.00 41.78 124 ASP A CA 1
ATOM 903 C C . ASP A 1 124 ? 16.739 -24.704 -23.318 1.00 41.78 124 ASP A C 1
ATOM 905 O O . ASP A 1 124 ? 16.875 -24.012 -22.308 1.00 41.78 124 ASP A O 1
ATOM 909 N N . SER A 1 125 ? 15.850 -24.430 -24.272 1.00 51.09 125 SER A N 1
ATOM 910 C CA . SER A 1 125 ? 14.782 -23.439 -24.162 1.00 51.09 125 SER A CA 1
ATOM 911 C C . SER A 1 125 ? 13.550 -24.141 -23.612 1.00 51.09 125 SER A C 1
ATOM 913 O O . SER A 1 125 ? 13.049 -25.038 -24.283 1.00 51.09 125 SER A O 1
ATOM 915 N N . ASP A 1 126 ? 13.011 -23.701 -22.473 1.00 44.44 126 ASP A N 1
ATOM 916 C CA . ASP A 1 126 ? 11.692 -24.168 -22.045 1.00 44.44 126 ASP A CA 1
ATOM 917 C C . ASP A 1 126 ? 10.795 -23.042 -21.504 1.00 44.44 126 ASP A C 1
ATOM 919 O O . ASP A 1 126 ? 11.112 -22.348 -20.538 1.00 44.44 126 ASP A O 1
ATOM 923 N N . GLY A 1 127 ? 9.671 -22.876 -22.207 1.00 52.66 127 GLY A N 1
ATOM 924 C CA . GLY A 1 127 ? 8.332 -22.662 -21.657 1.00 52.66 127 GLY A CA 1
ATOM 925 C C . GLY A 1 127 ? 8.042 -21.451 -20.765 1.00 52.66 127 GLY A C 1
ATOM 926 O O . GLY A 1 127 ? 8.033 -21.566 -19.544 1.00 52.66 127 GLY A O 1
ATOM 927 N N . GLY A 1 128 ? 7.586 -20.345 -21.366 1.00 37.16 128 GLY A N 1
ATOM 928 C CA . GLY A 1 128 ? 6.856 -19.276 -20.669 1.00 37.16 128 GLY A CA 1
ATOM 929 C C . GLY A 1 128 ? 5.614 -18.833 -21.450 1.00 37.16 128 GLY A C 1
ATOM 930 O O . GLY A 1 128 ? 5.728 -18.134 -22.450 1.00 37.16 128 GLY A O 1
ATOM 931 N N . SER A 1 129 ? 4.437 -19.282 -21.008 1.00 52.94 129 SER A N 1
ATOM 932 C CA . SER A 1 129 ? 3.098 -19.041 -21.578 1.00 52.94 129 SER A CA 1
ATOM 933 C C . SER A 1 129 ? 2.737 -17.563 -21.839 1.00 52.94 129 SER A C 1
ATOM 935 O O . SER A 1 129 ? 3.231 -16.677 -21.141 1.00 52.94 129 SER A O 1
ATOM 937 N N . PRO A 1 130 ? 1.806 -17.279 -22.778 1.00 53.28 130 PRO A N 1
ATOM 938 C CA . PRO A 1 130 ? 1.392 -15.918 -23.113 1.00 53.28 130 PRO A CA 1
ATOM 939 C C . PRO A 1 130 ? 0.565 -15.287 -21.985 1.00 53.28 130 PRO A C 1
ATOM 941 O O . PRO A 1 130 ? -0.448 -15.836 -21.547 1.00 53.28 130 PRO A O 1
ATOM 944 N N . ILE A 1 131 ? 1.002 -14.112 -21.531 1.00 53.69 131 ILE A N 1
ATOM 945 C CA . ILE A 1 131 ? 0.278 -13.266 -20.583 1.00 53.69 131 ILE A CA 1
ATOM 946 C C . ILE A 1 131 ? -0.890 -12.622 -21.336 1.00 53.69 131 ILE A C 1
ATOM 948 O O . ILE A 1 131 ? -0.708 -12.037 -22.401 1.00 53.69 131 ILE A O 1
ATOM 952 N N . ALA A 1 132 ? -2.093 -12.784 -20.790 1.00 53.31 132 ALA A N 1
ATOM 953 C CA . ALA A 1 132 ? -3.314 -12.191 -21.307 1.00 53.31 132 ALA A CA 1
ATOM 954 C C . ALA A 1 132 ? -3.233 -10.656 -21.306 1.00 53.31 132 ALA A C 1
ATOM 956 O O . ALA A 1 132 ? -2.853 -10.046 -20.309 1.00 53.31 132 ALA A O 1
ATOM 957 N N . ASP A 1 133 ? -3.635 -10.070 -22.430 1.00 51.25 133 ASP A N 1
ATOM 958 C CA . ASP A 1 133 ? -3.781 -8.637 -22.680 1.00 51.25 133 ASP A CA 1
ATOM 959 C C . ASP A 1 133 ? -4.860 -8.027 -21.756 1.00 51.25 133 ASP A C 1
ATOM 961 O O . ASP A 1 133 ? -6.029 -8.428 -21.849 1.00 51.25 133 ASP A O 1
ATOM 965 N N . PRO A 1 134 ? -4.545 -7.064 -20.868 1.00 53.25 134 PRO A N 1
ATOM 966 C CA . PRO A 1 134 ? -5.564 -6.255 -20.225 1.00 53.25 134 PRO A CA 1
ATOM 967 C C . PRO A 1 134 ? -5.952 -5.116 -21.173 1.00 53.25 134 PRO A C 1
ATOM 969 O O . PRO A 1 134 ? -5.242 -4.129 -21.345 1.00 53.25 134 PRO A O 1
ATOM 972 N N . SER A 1 135 ? -7.119 -5.284 -21.782 1.00 49.25 135 SER A N 1
ATOM 973 C CA . SER A 1 135 ? -7.837 -4.292 -22.574 1.00 49.25 135 SER A CA 1
ATOM 974 C C . SER A 1 135 ? -7.787 -2.871 -21.991 1.00 49.25 135 SER A C 1
ATOM 976 O O . SER A 1 135 ? -8.202 -2.644 -20.855 1.00 49.25 135 SER A O 1
ATOM 978 N N . SER A 1 136 ? -7.337 -1.947 -22.845 1.00 53.09 136 SER A N 1
ATOM 979 C CA . SER A 1 136 ? -7.659 -0.518 -22.965 1.00 53.09 136 SER A CA 1
ATOM 980 C C . SER A 1 136 ? -8.488 0.130 -21.848 1.00 53.09 136 SER A C 1
ATOM 982 O O . SER A 1 136 ? -9.711 0.020 -21.834 1.00 53.09 136 SER A O 1
ATOM 984 N N . ASN A 1 137 ? -7.824 0.943 -21.020 1.00 54.16 137 ASN A N 1
ATOM 985 C CA . ASN A 1 137 ? -8.453 2.006 -20.220 1.00 54.16 137 ASN A CA 1
ATOM 986 C C . ASN A 1 137 ? -8.007 3.429 -20.644 1.00 54.16 137 ASN A C 1
ATOM 988 O O . ASN A 1 137 ? -8.341 4.398 -19.971 1.00 54.16 137 ASN A O 1
ATOM 992 N N . ASP A 1 138 ? -7.320 3.582 -21.784 1.00 57.50 138 ASP A N 1
ATOM 993 C CA . ASP A 1 138 ? -6.718 4.860 -22.223 1.00 57.50 138 ASP A CA 1
ATOM 994 C C . ASP A 1 138 ? -7.714 5.943 -22.698 1.00 57.50 138 ASP A C 1
ATOM 996 O O . ASP A 1 138 ? -7.341 7.101 -22.873 1.00 57.50 138 ASP A O 1
ATOM 1000 N N . ASP A 1 139 ? -9.002 5.633 -22.874 1.00 57.88 139 ASP A N 1
ATOM 1001 C CA . ASP A 1 139 ? -9.976 6.611 -23.394 1.00 57.88 139 ASP A CA 1
ATOM 1002 C C . ASP A 1 139 ? -10.545 7.573 -22.332 1.00 57.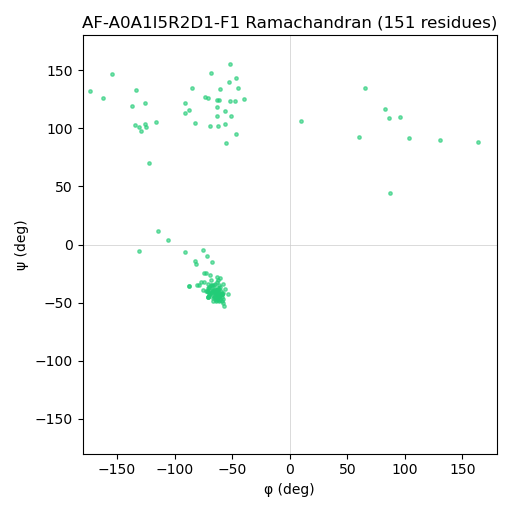88 139 ASP A C 1
ATOM 1004 O O . ASP A 1 139 ? -11.205 8.565 -22.677 1.00 57.88 139 ASP A O 1
ATOM 1008 N N . ALA A 1 140 ? -10.353 7.282 -21.041 1.00 59.25 140 ALA A N 1
ATOM 1009 C CA . ALA A 1 140 ? -10.901 8.087 -19.947 1.00 59.25 140 ALA A CA 1
ATOM 1010 C C . ALA A 1 140 ? -9.977 9.249 -19.547 1.00 59.25 140 ALA A C 1
ATOM 1012 O O . ALA A 1 140 ? -10.463 10.344 -19.245 1.00 59.25 140 ALA A O 1
ATOM 1013 N N . ASP A 1 141 ? -8.663 9.039 -19.607 1.00 62.81 141 ASP A N 1
ATOM 1014 C CA . ASP A 1 141 ? -7.666 10.020 -19.164 1.00 6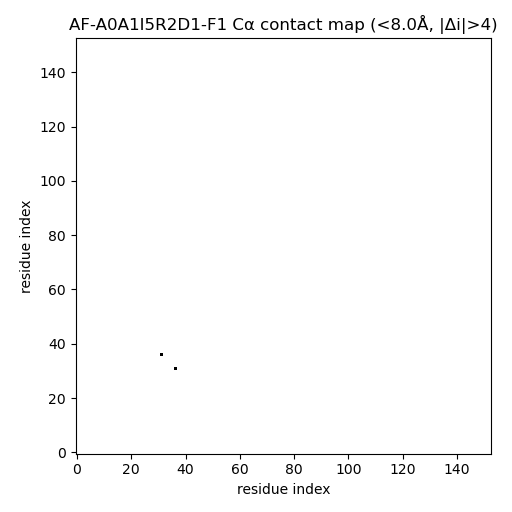2.81 141 ASP A CA 1
ATOM 1015 C C . ASP A 1 141 ? -7.473 11.146 -20.189 1.00 62.81 141 ASP A C 1
ATOM 1017 O O . ASP A 1 141 ? -7.322 12.320 -19.832 1.00 62.81 141 ASP A O 1
ATOM 1021 N N . ASP A 1 142 ? -7.627 10.826 -21.473 1.00 66.38 142 ASP A N 1
ATOM 1022 C CA . ASP A 1 142 ? -7.473 11.784 -22.568 1.00 66.38 142 ASP A CA 1
ATOM 1023 C C . ASP A 1 142 ? -8.598 12.841 -22.596 1.00 66.38 142 ASP A C 1
ATOM 1025 O O . ASP A 1 142 ? -8.408 13.981 -23.031 1.00 66.38 142 ASP A O 1
ATOM 1029 N N . ARG A 1 143 ? -9.783 12.504 -22.063 1.00 69.62 143 ARG A N 1
ATOM 1030 C CA . ARG A 1 143 ? -10.902 13.455 -21.913 1.00 69.62 143 ARG A CA 1
ATOM 1031 C C . ARG A 1 143 ? -10.667 14.430 -20.763 1.00 69.62 143 ARG A C 1
ATOM 1033 O O . ARG A 1 143 ? -10.938 15.619 -20.917 1.00 69.62 143 ARG A O 1
ATOM 1040 N N . GLN A 1 144 ? -10.110 13.951 -19.651 1.00 72.38 144 GLN A N 1
ATOM 1041 C CA . GLN A 1 144 ? -9.828 14.783 -18.476 1.00 72.38 144 GLN A CA 1
ATOM 1042 C C . GLN A 1 144 ? -8.732 15.819 -18.755 1.00 72.38 144 GLN A C 1
ATOM 1044 O O . GLN A 1 144 ? -8.807 16.952 -18.277 1.00 72.38 144 GLN A O 1
ATOM 1049 N N . LEU A 1 145 ? -7.734 15.463 -19.568 1.00 75.44 145 LEU A N 1
ATOM 1050 C CA . LEU A 1 145 ? -6.688 16.387 -20.016 1.00 75.44 145 LEU A CA 1
ATOM 1051 C C . LEU A 1 145 ? -7.231 17.487 -20.939 1.00 75.44 145 LEU A C 1
ATOM 1053 O O . LEU A 1 145 ? -6.845 18.650 -20.807 1.00 75.44 145 LEU A O 1
ATOM 1057 N N . ARG A 1 146 ? -8.154 17.142 -21.845 1.00 79.00 146 ARG A N 1
ATOM 1058 C CA . ARG A 1 146 ? -8.766 18.110 -22.771 1.00 79.00 146 ARG A CA 1
ATOM 1059 C C . ARG A 1 146 ? -9.696 19.095 -22.071 1.00 79.00 146 ARG A C 1
ATOM 1061 O O . ARG A 1 146 ? -9.693 20.267 -22.442 1.00 79.00 146 ARG A O 1
ATOM 1068 N N . ASP A 1 147 ? -10.436 18.655 -21.056 1.00 81.00 147 ASP A N 1
ATOM 1069 C CA . ASP A 1 147 ? -11.272 19.560 -20.259 1.00 81.00 147 ASP A CA 1
ATOM 1070 C C . ASP A 1 147 ? -10.420 20.539 -19.439 1.00 81.00 147 ASP A C 1
ATOM 1072 O O . ASP A 1 147 ? -10.688 21.738 -19.448 1.00 81.00 147 ASP A O 1
ATOM 1076 N N . ARG A 1 148 ? -9.309 20.084 -18.843 1.00 76.50 148 ARG A N 1
ATOM 1077 C CA . ARG A 1 148 ? -8.391 20.969 -18.096 1.00 76.50 148 ARG A CA 1
ATOM 1078 C C . ARG A 1 148 ? -7.724 22.042 -18.960 1.00 76.50 148 ARG A C 1
ATOM 1080 O O . ARG A 1 148 ?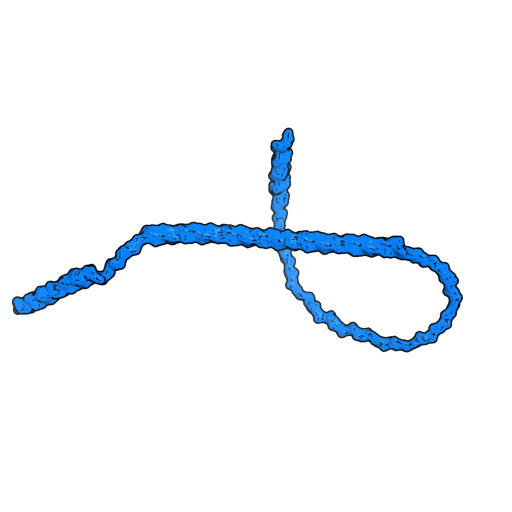 -7.444 23.127 -18.464 1.00 76.50 148 ARG A O 1
ATOM 1087 N N . LEU A 1 149 ? -7.460 21.759 -20.235 1.00 82.69 149 LEU A N 1
ATOM 1088 C CA . LEU A 1 149 ? -6.875 22.735 -21.164 1.00 82.69 149 LEU A CA 1
ATOM 1089 C C . LEU A 1 149 ? -7.874 23.803 -21.629 1.00 82.69 149 LEU A C 1
ATOM 1091 O O . LEU A 1 149 ? -7.447 24.894 -22.003 1.00 82.69 149 LEU A O 1
ATOM 1095 N N . ARG A 1 150 ? -9.183 23.517 -21.597 1.00 82.25 150 ARG A N 1
ATOM 1096 C CA . ARG A 1 150 ? -10.225 24.504 -21.925 1.00 82.25 150 ARG A CA 1
ATOM 1097 C C . ARG A 1 150 ? -10.429 25.546 -20.834 1.00 82.25 150 ARG A C 1
ATOM 1099 O O . ARG A 1 150 ? -10.718 26.683 -21.172 1.00 82.25 150 ARG A O 1
ATOM 1106 N N . ASP A 1 151 ? -10.234 25.184 -19.571 1.00 79.56 151 ASP A N 1
ATOM 1107 C CA . ASP A 1 151 ? -10.406 26.106 -18.437 1.00 79.56 151 ASP A CA 1
ATOM 1108 C C . ASP A 1 151 ? -9.250 27.118 -18.279 1.00 79.56 151 ASP A C 1
ATOM 1110 O O . ASP A 1 151 ? -9.301 28.001 -17.424 1.00 79.56 151 ASP A O 1
ATOM 1114 N N . LEU A 1 152 ? -8.194 26.996 -19.092 1.00 73.00 152 LEU A N 1
ATOM 1115 C CA . LEU A 1 152 ? -6.980 27.822 -19.041 1.00 73.00 152 LEU A CA 1
ATOM 1116 C C . LEU A 1 152 ? -6.875 28.864 -20.173 1.00 73.00 152 LEU A C 1
ATOM 1118 O O . LEU A 1 152 ? -5.859 29.560 -20.250 1.00 73.00 152 LEU A O 1
ATOM 1122 N N . GLN A 1 153 ? -7.895 28.984 -21.032 1.00 59.25 153 GLN A N 1
ATOM 1123 C CA . GLN A 1 153 ? -8.010 30.005 -22.087 1.00 59.25 153 GLN A CA 1
ATOM 1124 C C . GLN A 1 153 ? -9.233 30.894 -21.866 1.00 59.25 153 GLN A C 1
ATOM 1126 O O . GLN A 1 153 ? -9.116 32.104 -22.165 1.00 59.25 153 GLN A O 1
#

Radius of gyration: 45.94 Å; Cα contacts (8 Å, |Δi|>4): 1; chains: 1; bounding box: 85×65×132 Å

Mean predicted aligned error: 20.93 Å